Protein AF-A0AAV4WUY3-F1 (afdb_monomer_lite)

Secondary structure (DSSP, 8-state):
----S------HHHHHHHHHHHHHHHHS-GGG-----TTT-HHHHHHTT--HHHHHHHTGGG--GGGGS-GGGS--------GGGGS--

Foldseek 3Di:
DDPDDPDPCPPPVVVVVVVVVVVCVVVDDPVVDADDDLVQQLVVCVVVPHDPVCVVVVCSVVHDPQVPDDPVSGDHDPDPDDPVNVDDD

Sequence (89 aa):
MLRLMGIPAVPFYDVKMKERVNEIRELTKVEDWRFVPGDVNPADLTSRSCNLCELLRSKWWEGPKWFYKSPEFWPYTEITLPEEAMQER

pLDDT: mean 76.48, std 14.82, range [40.09, 96.25]

Radius of gyration: 18.93 Å; chains: 1; bounding box: 40×31×48 Å

Organism: NCBI:txid1538125

Structure (mmCIF, N/CA/C/O backbone):
data_AF-A0AAV4WUY3-F1
#
_entry.id   AF-A0AAV4WUY3-F1
#
loop_
_atom_site.group_PDB
_atom_site.id
_atom_site.type_symbol
_atom_site.label_atom_id
_atom_site.label_alt_id
_atom_site.label_comp_id
_atom_site.label_asym_id
_atom_site.label_entity_id
_atom_site.label_seq_id
_atom_site.pdbx_PDB_ins_code
_atom_site.Cartn_x
_atom_site.Cartn_y
_atom_site.Cartn_z
_atom_site.occupancy
_atom_site.B_iso_or_equiv
_atom_site.auth_seq_id
_atom_site.auth_comp_id
_atom_site.auth_asym_id
_atom_site.auth_atom_id
_atom_site.pdbx_PDB_model_num
ATOM 1 N N . MET A 1 1 ? 21.667 -23.320 27.016 1.00 43.59 1 MET A N 1
ATOM 2 C CA . MET A 1 1 ? 22.165 -22.294 27.961 1.00 43.59 1 MET A CA 1
ATOM 3 C C . MET A 1 1 ? 22.004 -20.956 27.254 1.00 43.59 1 MET A C 1
ATOM 5 O O . MET A 1 1 ? 22.705 -20.747 26.287 1.00 43.59 1 MET A O 1
ATOM 9 N N . LEU A 1 2 ? 21.038 -20.084 27.524 1.00 40.09 2 LEU A N 1
ATOM 10 C CA . LEU A 1 2 ? 20.258 -19.838 28.730 1.00 40.09 2 LEU A CA 1
ATOM 11 C C . LEU A 1 2 ? 18.770 -19.722 28.369 1.00 40.09 2 LEU A C 1
ATOM 13 O O . LEU A 1 2 ? 18.344 -18.797 27.689 1.00 40.09 2 LEU A O 1
ATOM 17 N N . ARG A 1 3 ? 17.995 -20.686 28.865 1.00 44.19 3 ARG A N 1
ATOM 18 C CA . ARG A 1 3 ? 16.541 -20.633 29.006 1.00 44.19 3 ARG A CA 1
ATOM 19 C C . ARG A 1 3 ? 16.274 -20.619 30.508 1.00 44.19 3 ARG A C 1
ATOM 21 O O . ARG A 1 3 ? 15.925 -21.651 31.054 1.00 44.19 3 ARG A O 1
ATOM 28 N N . LEU A 1 4 ? 16.567 -19.513 31.189 1.00 48.91 4 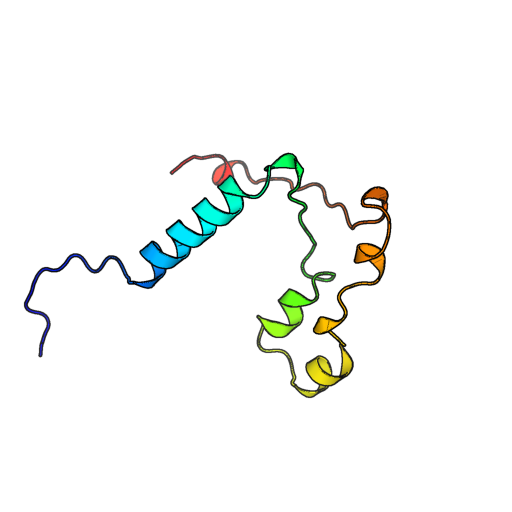LEU A N 1
ATO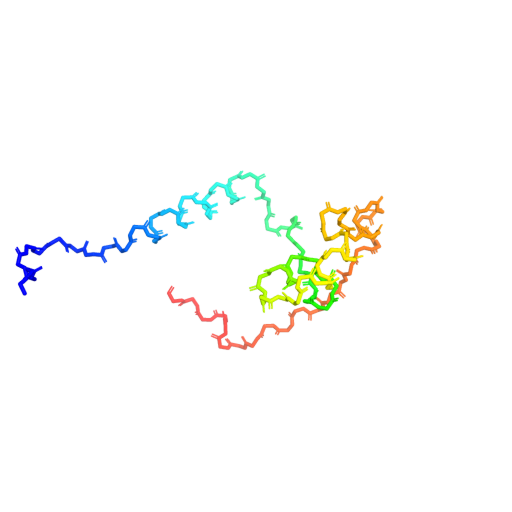M 29 C CA . LEU A 1 4 ? 16.282 -19.328 32.618 1.00 48.91 4 LEU A CA 1
ATOM 30 C C . LEU A 1 4 ? 16.154 -17.831 32.915 1.00 48.91 4 LEU A C 1
ATOM 32 O O . LEU A 1 4 ? 17.122 -17.199 33.311 1.00 48.91 4 LEU A O 1
ATOM 36 N N . MET A 1 5 ? 14.968 -17.282 32.658 1.00 41.97 5 MET A N 1
ATOM 37 C CA . MET A 1 5 ? 14.315 -16.190 33.394 1.00 41.97 5 MET A CA 1
ATOM 38 C C . MET A 1 5 ? 12.950 -16.004 32.724 1.00 41.97 5 MET A C 1
ATOM 40 O O . MET A 1 5 ? 12.884 -15.698 31.538 1.00 41.97 5 MET A O 1
ATOM 44 N N . GLY A 1 6 ? 11.872 -16.301 33.452 1.00 49.06 6 GLY A N 1
ATOM 45 C CA . GLY A 1 6 ? 10.487 -16.329 32.971 1.00 49.06 6 GLY A CA 1
ATOM 46 C C . GLY A 1 6 ? 9.917 -14.954 32.622 1.00 49.06 6 GLY A C 1
ATOM 47 O O . GLY A 1 6 ? 8.932 -14.527 33.211 1.00 49.06 6 GLY A O 1
ATOM 48 N N . ILE A 1 7 ? 10.521 -14.271 31.657 1.00 51.62 7 ILE A N 1
ATOM 49 C CA . ILE A 1 7 ? 9.897 -13.150 30.964 1.00 51.62 7 ILE A CA 1
ATOM 50 C C . ILE A 1 7 ? 8.904 -13.787 29.987 1.00 51.62 7 ILE A C 1
ATOM 52 O O . ILE A 1 7 ? 9.339 -14.621 29.183 1.00 51.62 7 ILE A O 1
ATOM 56 N N . PRO A 1 8 ? 7.594 -13.478 30.034 1.00 47.41 8 PRO A N 1
ATOM 57 C CA . PRO A 1 8 ? 6.719 -13.884 28.950 1.00 47.41 8 PRO A CA 1
ATOM 58 C C . PRO A 1 8 ? 7.318 -13.261 27.695 1.00 47.41 8 PRO A C 1
ATOM 60 O O . PRO A 1 8 ? 7.414 -12.040 27.584 1.00 47.41 8 PRO A O 1
ATOM 63 N N . ALA A 1 9 ? 7.808 -14.105 26.790 1.00 56.72 9 ALA A N 1
ATOM 64 C CA . ALA A 1 9 ? 8.199 -13.677 25.466 1.00 56.72 9 ALA A CA 1
ATOM 65 C C . ALA A 1 9 ? 6.908 -13.272 24.759 1.00 56.72 9 ALA A C 1
ATOM 67 O O . ALA A 1 9 ? 6.353 -14.044 23.991 1.00 56.72 9 ALA A O 1
ATOM 68 N N . VAL A 1 10 ? 6.396 -12.082 25.069 1.00 55.59 10 VAL A N 1
ATOM 69 C CA . VAL A 1 10 ? 5.624 -11.332 24.095 1.00 55.59 10 VAL A CA 1
ATOM 70 C C . VAL A 1 10 ? 6.674 -11.039 23.031 1.00 55.59 10 VAL A C 1
ATOM 72 O O . VAL A 1 10 ? 7.622 -10.297 23.324 1.00 55.59 10 VAL A O 1
ATOM 75 N N . PRO A 1 11 ? 6.664 -11.726 21.876 1.00 58.47 11 PRO A N 1
ATOM 76 C CA . PRO A 1 11 ? 7.678 -11.474 20.876 1.00 58.47 11 PRO A CA 1
ATOM 77 C C . PRO A 1 11 ? 7.585 -9.984 20.557 1.00 58.47 11 PRO A C 1
ATOM 79 O O . PRO A 1 11 ? 6.504 -9.451 20.340 1.00 58.47 11 PRO A O 1
ATOM 82 N N . PHE A 1 12 ? 8.719 -9.291 20.594 1.00 54.84 12 PHE A N 1
ATOM 83 C CA . PHE A 1 12 ? 8.816 -7.846 20.363 1.00 54.84 12 PHE A CA 1
ATOM 84 C C . PHE A 1 12 ? 8.036 -7.376 19.112 1.00 54.84 12 PHE A C 1
ATOM 86 O O . PHE A 1 12 ? 7.549 -6.249 19.045 1.00 54.84 12 PHE A O 1
ATOM 93 N N . TYR A 1 13 ? 7.870 -8.277 18.142 1.00 58.38 13 TYR A N 1
ATOM 94 C CA . TYR A 1 13 ? 7.062 -8.100 16.943 1.00 58.38 13 TYR A CA 1
ATOM 95 C C . TYR A 1 13 ? 5.559 -7.891 17.211 1.00 58.38 13 TYR A C 1
ATOM 97 O O . TYR A 1 13 ? 4.967 -7.042 16.549 1.00 58.38 13 TYR A O 1
ATOM 105 N N . ASP A 1 14 ? 4.958 -8.565 18.196 1.00 68.88 14 ASP A N 1
ATOM 106 C CA . ASP A 1 14 ? 3.521 -8.455 18.504 1.00 68.88 14 ASP A CA 1
ATOM 107 C C . ASP A 1 14 ? 3.164 -7.073 19.055 1.00 68.88 14 ASP A C 1
ATOM 109 O O . ASP A 1 14 ? 2.163 -6.474 18.659 1.00 68.88 14 ASP A O 1
ATOM 113 N N . VAL A 1 15 ? 4.010 -6.528 19.936 1.00 72.50 15 VAL A N 1
ATOM 114 C CA . VAL A 1 15 ? 3.800 -5.194 20.520 1.00 72.50 15 VAL A CA 1
ATOM 115 C C . VAL A 1 15 ? 3.878 -4.122 19.431 1.00 72.50 15 VAL A C 1
ATOM 117 O O . VAL A 1 15 ? 2.977 -3.293 19.314 1.00 72.50 15 VAL A O 1
ATOM 120 N N . LYS A 1 16 ? 4.893 -4.195 18.560 1.00 77.75 16 LYS A N 1
ATOM 121 C CA . LYS A 1 16 ? 5.078 -3.231 17.467 1.00 77.75 16 LYS A CA 1
ATOM 122 C C . LYS A 1 16 ? 3.983 -3.326 16.400 1.00 77.75 16 LYS A C 1
ATOM 124 O O . LYS A 1 16 ? 3.568 -2.303 15.863 1.00 77.75 16 LYS A O 1
ATOM 129 N N . MET A 1 17 ? 3.504 -4.529 16.077 1.00 82.62 17 MET A N 1
ATOM 130 C CA . MET A 1 17 ? 2.371 -4.696 15.160 1.00 82.62 17 MET A CA 1
ATOM 131 C C . MET A 1 17 ? 1.093 -4.099 15.745 1.00 82.62 17 MET A C 1
ATOM 133 O O . MET A 1 17 ? 0.385 -3.382 15.042 1.00 82.62 17 MET A O 1
ATOM 137 N N . LYS A 1 18 ? 0.821 -4.333 17.033 1.00 87.62 18 LYS A N 1
ATOM 138 C CA . LYS A 1 18 ? -0.365 -3.798 17.709 1.00 87.62 18 LYS A CA 1
ATOM 139 C C . LYS A 1 18 ? -0.395 -2.270 17.707 1.00 87.62 18 LYS A C 1
ATOM 141 O O . LYS A 1 18 ? -1.435 -1.689 17.412 1.00 87.62 18 LYS A O 1
ATOM 146 N N . GLU A 1 19 ? 0.740 -1.626 17.973 1.00 92.06 19 GLU A N 1
ATOM 1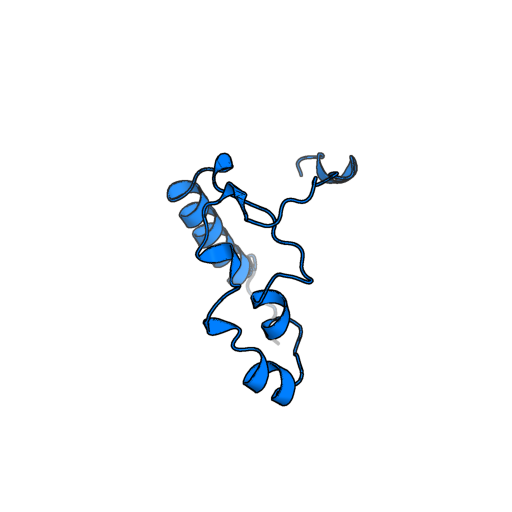47 C CA . GLU A 1 19 ? 0.863 -0.165 17.902 1.00 92.06 19 GLU A CA 1
ATOM 148 C C . GLU A 1 19 ? 0.544 0.366 16.497 1.00 92.06 19 GLU A C 1
ATOM 150 O O . GLU A 1 19 ? -0.217 1.321 16.366 1.00 92.06 19 GLU A O 1
ATOM 155 N N . ARG A 1 20 ? 1.033 -0.297 15.438 1.00 92.00 20 ARG A N 1
ATOM 156 C CA . ARG A 1 20 ? 0.735 0.087 14.046 1.00 92.00 20 ARG A CA 1
ATOM 157 C C . ARG A 1 20 ? -0.719 -0.136 13.656 1.00 92.00 20 ARG A C 1
ATOM 159 O O . ARG A 1 20 ? -1.296 0.697 12.968 1.00 92.00 20 ARG A O 1
ATOM 166 N N . VAL A 1 21 ? -1.323 -1.241 14.091 1.00 90.62 21 VAL A N 1
ATOM 167 C CA . VAL A 1 21 ? -2.748 -1.502 13.844 1.00 90.62 21 VAL A CA 1
ATOM 168 C C . VAL A 1 21 ? -3.611 -0.431 14.513 1.00 90.62 21 VAL A C 1
ATOM 170 O O . VAL A 1 21 ? -4.560 0.049 13.897 1.00 90.62 21 VAL A O 1
ATOM 173 N N . ASN A 1 22 ? -3.271 -0.029 15.740 1.00 91.88 22 ASN A N 1
ATOM 174 C CA . ASN A 1 22 ? -3.974 1.044 16.439 1.00 91.88 22 ASN A CA 1
ATOM 175 C C . ASN A 1 22 ? -3.808 2.389 15.725 1.00 91.88 22 ASN A C 1
ATOM 177 O O . ASN A 1 22 ? -4.808 3.040 15.454 1.00 91.88 22 ASN A O 1
ATOM 181 N N . GLU A 1 23 ? -2.582 2.753 15.339 1.00 95.00 23 GLU A N 1
ATOM 182 C CA . GLU A 1 23 ? -2.300 3.976 14.574 1.00 95.00 23 GLU A CA 1
ATOM 183 C C . GLU A 1 23 ? -3.146 4.044 13.288 1.00 95.00 23 GLU A C 1
ATOM 185 O O . GLU A 1 23 ? -3.798 5.049 13.021 1.00 95.00 23 GLU A O 1
ATOM 190 N N . ILE A 1 24 ? -3.216 2.955 12.515 1.00 92.88 24 ILE A N 1
ATOM 191 C CA . ILE A 1 24 ? -4.031 2.908 11.289 1.00 92.88 24 ILE A CA 1
ATOM 192 C C . ILE A 1 24 ? -5.525 3.074 11.610 1.00 92.88 24 ILE A C 1
ATOM 194 O O . ILE A 1 24 ? -6.217 3.815 10.911 1.00 92.88 24 ILE A O 1
ATOM 198 N N . ARG A 1 25 ? -6.027 2.416 12.664 1.00 91.94 25 ARG A N 1
ATOM 199 C CA . ARG A 1 25 ? -7.431 2.526 13.104 1.00 91.94 25 ARG A CA 1
ATOM 200 C C . ARG A 1 25 ? -7.792 3.916 13.630 1.00 91.94 25 ARG A C 1
ATOM 202 O O . ARG A 1 25 ? -8.947 4.309 13.528 1.00 91.94 25 ARG A O 1
ATOM 209 N N . GLU A 1 26 ? -6.835 4.644 14.196 1.00 95.31 26 GLU A N 1
ATOM 210 C CA . GLU A 1 26 ? -7.027 6.026 14.650 1.00 95.31 26 GLU A CA 1
ATOM 211 C C . GLU A 1 26 ? -7.015 7.019 13.479 1.00 95.31 26 GLU A C 1
ATOM 213 O O . GLU A 1 26 ? -7.753 8.004 13.497 1.00 95.31 26 GLU A O 1
ATOM 218 N N . LEU A 1 27 ? -6.198 6.762 12.452 1.00 96.25 27 LEU A N 1
ATOM 219 C CA . LEU A 1 27 ? -6.008 7.669 11.315 1.00 96.25 27 LEU A CA 1
ATOM 220 C C . LEU A 1 27 ? -7.000 7.461 10.162 1.00 96.25 27 LEU A C 1
ATOM 222 O O . LEU A 1 27 ? -7.142 8.351 9.324 1.00 96.25 27 LEU A O 1
ATOM 226 N N . THR A 1 28 ? -7.652 6.301 10.074 1.00 94.00 28 THR A N 1
ATOM 227 C CA . THR A 1 28 ? -8.491 5.924 8.923 1.00 94.00 28 THR A CA 1
ATOM 228 C C . THR A 1 28 ? -9.786 5.258 9.363 1.00 94.00 28 THR A C 1
ATOM 230 O O . THR A 1 28 ? -9.840 4.633 10.422 1.00 94.00 28 THR A O 1
ATOM 233 N N . LYS A 1 29 ? -10.837 5.356 8.544 1.00 91.81 29 LYS A N 1
ATOM 234 C CA . LYS A 1 29 ? -12.079 4.615 8.776 1.00 91.81 29 LYS A CA 1
ATOM 235 C C . LYS A 1 29 ? -12.064 3.302 8.012 1.00 91.81 29 LYS A C 1
ATOM 237 O O . LYS A 1 29 ? -11.444 3.194 6.957 1.00 91.81 29 LYS A O 1
ATOM 242 N N . VAL A 1 30 ? -12.807 2.315 8.507 1.00 87.00 30 VAL A N 1
ATOM 243 C CA . VAL A 1 30 ? -12.937 1.011 7.835 1.00 87.00 30 VAL A CA 1
ATOM 244 C C . VAL A 1 30 ? -13.527 1.180 6.432 1.00 87.00 30 VAL A C 1
ATOM 246 O O . VAL A 1 30 ? -13.111 0.499 5.499 1.00 87.00 30 VAL A O 1
ATOM 249 N N . GLU A 1 31 ? -14.433 2.141 6.249 1.00 85.88 31 GLU A N 1
ATOM 250 C CA . GLU A 1 31 ? -15.042 2.455 4.950 1.00 85.88 31 GLU A CA 1
ATOM 251 C C . GLU A 1 31 ? -14.044 3.003 3.917 1.00 85.88 31 GLU A C 1
ATOM 253 O O . GLU A 1 31 ? -14.314 2.929 2.713 1.00 85.88 31 GLU A O 1
ATOM 258 N N . ASP A 1 32 ? -12.899 3.526 4.364 1.00 85.50 32 ASP A N 1
ATOM 259 C CA . ASP A 1 32 ? -11.820 4.001 3.494 1.00 85.50 32 ASP A CA 1
ATOM 260 C C . ASP A 1 32 ? -10.968 2.834 2.967 1.00 85.50 32 ASP A C 1
ATOM 262 O O . ASP A 1 32 ? -10.229 2.982 1.991 1.00 85.50 32 ASP A O 1
ATOM 266 N N . TRP A 1 33 ? -11.058 1.656 3.593 1.00 86.56 33 TRP A N 1
ATOM 267 C CA . TRP A 1 33 ? -10.237 0.506 3.237 1.00 86.56 33 TRP A CA 1
ATOM 268 C C . TRP A 1 33 ? -10.801 -0.171 1.984 1.00 86.56 33 TRP A C 1
ATOM 270 O O . TRP A 1 33 ? -12.012 -0.339 1.798 1.00 86.56 33 TRP A O 1
ATOM 280 N N . ARG A 1 34 ? -9.903 -0.552 1.075 1.00 84.25 34 ARG A N 1
ATOM 281 C CA . ARG A 1 34 ? -10.232 -1.228 -0.183 1.00 84.25 34 ARG A CA 1
ATOM 282 C C . ARG A 1 34 ? -9.283 -2.400 -0.367 1.00 84.25 34 ARG A C 1
ATOM 284 O O . ARG A 1 34 ? -8.070 -2.244 -0.242 1.00 84.25 34 ARG A O 1
ATOM 291 N N . PHE A 1 35 ? -9.841 -3.567 -0.668 1.00 84.94 35 PHE A N 1
ATOM 292 C CA . PHE A 1 35 ? -9.041 -4.718 -1.056 1.00 84.94 35 PHE A CA 1
ATOM 293 C C . PHE A 1 35 ? -8.524 -4.532 -2.480 1.00 84.94 35 PHE A C 1
ATOM 295 O O . PHE A 1 35 ? -9.288 -4.210 -3.388 1.00 84.94 35 PHE A O 1
ATOM 302 N N . VAL A 1 36 ? -7.224 -4.753 -2.660 1.00 84.56 36 VAL A N 1
ATOM 303 C CA . VAL A 1 36 ? -6.566 -4.750 -3.964 1.00 84.56 36 VAL A CA 1
ATOM 304 C C . VAL A 1 36 ? -6.137 -6.187 -4.255 1.00 84.56 36 VAL A C 1
ATOM 306 O O . VAL A 1 36 ? -5.337 -6.732 -3.489 1.00 84.56 36 VAL A O 1
ATOM 309 N N . PRO A 1 37 ? -6.645 -6.814 -5.329 1.00 84.50 37 PRO A N 1
ATOM 310 C CA . PRO A 1 37 ? -6.225 -8.154 -5.720 1.00 84.50 37 PRO A CA 1
ATOM 311 C C . PRO A 1 37 ? -4.706 -8.246 -5.925 1.00 84.50 37 PRO A C 1
ATOM 313 O O . PRO A 1 37 ? -4.074 -7.310 -6.421 1.00 84.50 37 PRO A O 1
ATOM 316 N N . GLY A 1 38 ? -4.104 -9.368 -5.519 1.00 82.69 38 GLY A N 1
ATOM 317 C CA . GLY A 1 38 ? -2.642 -9.527 -5.489 1.00 82.69 38 GLY A CA 1
ATOM 318 C C . GLY A 1 38 ? -1.969 -9.436 -6.864 1.00 82.69 38 GLY A C 1
ATOM 319 O O . GLY A 1 38 ? -0.826 -9.003 -6.964 1.00 82.69 38 GLY A O 1
ATOM 320 N N . ASP A 1 39 ? -2.687 -9.775 -7.933 1.00 81.00 39 ASP A N 1
ATOM 321 C CA . ASP A 1 39 ? -2.251 -9.649 -9.328 1.00 81.00 39 ASP A CA 1
ATOM 322 C C . ASP A 1 39 ? -2.133 -8.191 -9.801 1.00 81.00 39 ASP A C 1
ATOM 324 O O . ASP A 1 39 ? -1.352 -7.898 -10.708 1.00 81.00 39 ASP A O 1
ATOM 328 N N . VAL A 1 40 ? -2.855 -7.266 -9.162 1.00 81.81 40 VAL A N 1
ATOM 329 C CA . VAL A 1 40 ? -2.792 -5.823 -9.450 1.00 81.81 40 VAL A CA 1
ATOM 330 C C . VAL A 1 40 ? -2.164 -5.007 -8.315 1.00 81.81 40 VAL A C 1
ATOM 332 O O . VAL A 1 40 ? -2.076 -3.781 -8.427 1.00 81.81 40 VAL A O 1
ATOM 335 N N . ASN A 1 41 ? -1.697 -5.662 -7.246 1.00 84.75 41 ASN A N 1
ATOM 336 C CA . ASN A 1 41 ? -1.002 -5.033 -6.127 1.00 84.75 41 ASN A CA 1
ATO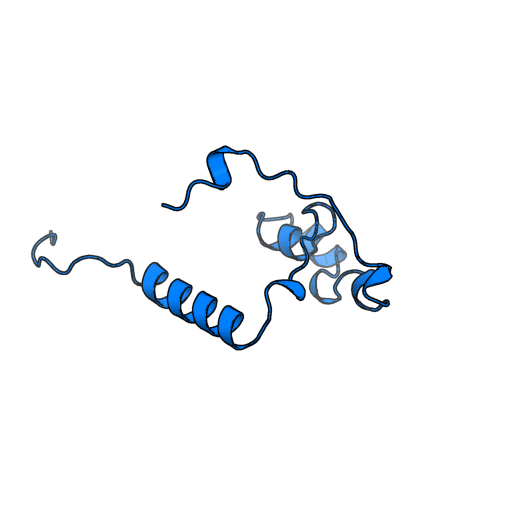M 337 C C . ASN A 1 41 ? 0.517 -4.963 -6.387 1.00 84.75 41 ASN A C 1
ATOM 339 O O . ASN A 1 41 ? 1.210 -5.975 -6.276 1.00 84.75 41 ASN A O 1
ATOM 343 N N . PRO A 1 42 ? 1.104 -3.784 -6.656 1.00 79.94 42 PRO A N 1
ATOM 344 C CA . PRO A 1 42 ? 2.548 -3.685 -6.871 1.00 79.94 42 PRO A CA 1
ATOM 345 C C . PRO A 1 42 ? 3.386 -4.049 -5.631 1.00 79.94 42 PRO A C 1
ATOM 347 O O . PRO A 1 42 ? 4.552 -4.414 -5.782 1.00 79.94 42 PRO A O 1
ATOM 350 N N . ALA A 1 43 ? 2.818 -3.999 -4.418 1.00 81.19 43 ALA A N 1
ATOM 351 C CA . ALA A 1 43 ? 3.510 -4.413 -3.193 1.00 81.19 43 ALA A CA 1
ATOM 352 C C . ALA A 1 43 ? 3.656 -5.946 -3.065 1.00 81.19 43 ALA A C 1
ATOM 354 O O . ALA A 1 43 ? 4.561 -6.429 -2.379 1.00 81.19 43 ALA A O 1
ATOM 355 N N . ASP A 1 44 ? 2.822 -6.731 -3.758 1.00 83.06 44 ASP A N 1
ATOM 356 C CA . ASP A 1 44 ? 2.973 -8.193 -3.813 1.00 83.06 44 ASP A CA 1
ATOM 357 C C . ASP A 1 44 ? 4.262 -8.588 -4.543 1.00 83.06 44 ASP A C 1
ATOM 359 O O . ASP A 1 44 ? 4.930 -9.554 -4.170 1.00 83.06 44 ASP A O 1
ATOM 363 N N . LEU A 1 45 ? 4.657 -7.805 -5.552 1.00 77.75 45 LEU A N 1
ATOM 364 C CA . LEU A 1 45 ? 5.870 -8.057 -6.322 1.00 77.75 45 LEU A CA 1
ATOM 365 C C . LEU A 1 45 ? 7.112 -8.034 -5.414 1.00 77.75 45 LEU A C 1
ATOM 367 O O . LEU A 1 45 ? 7.970 -8.906 -5.506 1.00 77.75 45 LEU A O 1
ATOM 371 N N . THR A 1 46 ? 7.209 -7.074 -4.495 1.00 75.25 46 THR A N 1
ATOM 372 C CA . THR A 1 46 ? 8.392 -6.921 -3.631 1.00 75.25 46 THR A CA 1
ATOM 373 C C . THR A 1 46 ? 8.407 -7.893 -2.453 1.00 75.25 46 THR A C 1
ATOM 375 O O . THR A 1 46 ? 9.479 -8.323 -2.030 1.00 75.25 46 THR A O 1
ATOM 378 N N . SER A 1 47 ? 7.236 -8.287 -1.947 1.00 79.12 47 SER A N 1
ATOM 379 C CA . SER A 1 47 ? 7.111 -9.167 -0.778 1.00 79.12 47 SER A CA 1
ATOM 380 C C . SER A 1 47 ? 7.335 -10.652 -1.089 1.00 79.12 47 SER A C 1
ATOM 382 O O . SER A 1 47 ? 7.780 -11.397 -0.216 1.00 79.12 47 SER A O 1
ATOM 384 N N . ARG A 1 48 ? 7.109 -11.097 -2.334 1.00 73.06 48 ARG A N 1
ATOM 385 C CA . ARG A 1 48 ? 7.242 -12.512 -2.741 1.00 73.06 48 ARG A CA 1
ATOM 386 C C . ARG A 1 48 ? 8.649 -12.940 -3.165 1.00 73.06 48 ARG A C 1
ATOM 388 O O . ARG A 1 48 ? 8.798 -14.015 -3.735 1.00 73.06 48 ARG A O 1
ATOM 395 N N . SER A 1 49 ? 9.682 -12.139 -2.887 1.00 69.31 49 SER A N 1
ATOM 396 C CA . SER A 1 49 ? 11.047 -12.391 -3.387 1.00 69.31 49 SER A CA 1
ATOM 397 C C . SER A 1 49 ? 11.076 -12.509 -4.917 1.00 69.31 49 SER A C 1
ATOM 399 O O . SER A 1 49 ? 11.540 -13.505 -5.472 1.00 69.31 49 SER A O 1
ATOM 401 N N . CYS A 1 50 ? 10.527 -11.505 -5.609 1.00 71.44 50 CYS A N 1
ATOM 402 C CA . CYS A 1 50 ? 10.556 -11.480 -7.068 1.00 71.44 50 CYS A CA 1
ATOM 403 C C . CYS A 1 50 ? 11.987 -11.428 -7.616 1.00 71.44 50 CYS A C 1
ATOM 405 O O . CYS A 1 50 ? 12.941 -11.007 -6.953 1.00 71.44 50 CYS A O 1
ATOM 407 N N . ASN A 1 51 ? 12.123 -11.838 -8.874 1.00 81.50 51 ASN A N 1
ATOM 408 C CA . ASN A 1 51 ? 13.364 -11.691 -9.609 1.00 81.50 51 ASN A CA 1
ATOM 409 C C . ASN A 1 51 ? 13.761 -10.203 -9.669 1.00 81.50 51 ASN A C 1
ATOM 411 O O . ASN A 1 51 ? 12.972 -9.353 -10.084 1.00 81.50 51 ASN A O 1
ATOM 415 N N . LEU A 1 52 ? 15.009 -9.884 -9.313 1.00 81.56 52 LEU A N 1
ATOM 416 C CA . LEU A 1 52 ? 15.542 -8.517 -9.351 1.00 81.56 52 LEU A CA 1
ATOM 417 C C . LEU A 1 52 ? 15.378 -7.849 -10.726 1.00 81.56 52 LEU A C 1
ATOM 419 O O . LEU A 1 52 ? 15.117 -6.652 -10.803 1.00 81.56 52 LEU A O 1
ATOM 423 N N . CYS A 1 53 ?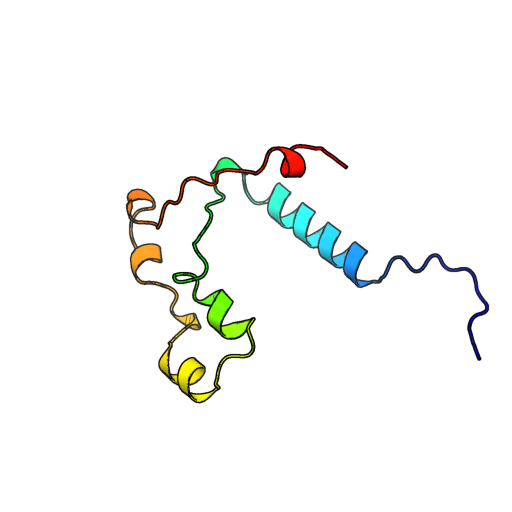 15.491 -8.602 -11.822 1.00 82.94 53 CYS A N 1
ATOM 424 C CA . CYS A 1 53 ? 15.281 -8.070 -13.168 1.00 82.94 53 CYS A CA 1
ATOM 425 C C . CYS A 1 53 ? 13.824 -7.666 -13.422 1.00 82.94 53 CYS A C 1
ATOM 427 O O . CYS A 1 53 ? 13.580 -6.702 -14.145 1.00 82.94 53 CYS A O 1
ATOM 429 N N . GLU A 1 54 ? 12.860 -8.385 -12.850 1.00 80.44 54 GLU A N 1
ATOM 430 C CA . GLU A 1 54 ? 11.443 -8.020 -12.926 1.00 80.44 54 GLU A CA 1
ATOM 431 C C . GLU A 1 54 ? 11.158 -6.808 -12.039 1.00 80.44 54 GLU A C 1
ATOM 433 O O . GLU A 1 54 ? 10.505 -5.867 -12.486 1.00 80.44 54 GLU A O 1
ATOM 438 N N . LEU A 1 55 ? 11.744 -6.767 -10.839 1.00 82.81 55 LEU A N 1
ATOM 439 C CA . LEU A 1 55 ? 11.644 -5.639 -9.913 1.00 82.81 55 LEU A CA 1
ATOM 440 C C . LEU A 1 55 ? 12.157 -4.326 -10.520 1.00 82.81 55 LEU A C 1
ATOM 442 O O . LEU A 1 55 ? 11.521 -3.283 -10.384 1.00 82.81 55 LEU A O 1
ATOM 446 N N . LEU A 1 56 ? 13.300 -4.372 -11.209 1.00 83.94 56 LEU A N 1
ATOM 447 C CA . LEU A 1 56 ? 13.885 -3.198 -11.861 1.00 83.94 56 LEU A CA 1
ATOM 448 C C . LEU A 1 56 ? 13.035 -2.697 -13.038 1.00 83.94 56 LEU A C 1
ATOM 450 O O . LEU A 1 56 ? 13.062 -1.508 -13.349 1.00 83.94 56 LEU A O 1
ATOM 454 N N . ARG A 1 57 ? 12.270 -3.581 -13.691 1.00 84.00 57 ARG A N 1
ATOM 455 C CA . ARG A 1 57 ? 11.386 -3.226 -14.814 1.00 84.00 57 ARG A CA 1
ATOM 456 C C . ARG A 1 57 ? 9.989 -2.794 -14.371 1.00 84.00 57 ARG A C 1
ATOM 458 O O . ARG A 1 57 ? 9.332 -2.071 -15.112 1.00 84.00 57 ARG A O 1
ATOM 465 N N . SER A 1 58 ? 9.529 -3.233 -13.201 1.00 80.94 58 SER A N 1
ATOM 466 C CA . SER A 1 58 ? 8.129 -3.106 -12.779 1.00 80.94 58 SER A CA 1
ATOM 467 C C . SER A 1 58 ? 7.720 -1.708 -12.326 1.00 80.94 58 SER A C 1
ATOM 469 O O . SER A 1 58 ? 6.522 -1.458 -12.223 1.00 80.94 58 SER A O 1
ATOM 471 N N . LYS A 1 59 ? 8.678 -0.804 -12.047 1.00 82.94 59 LYS A N 1
ATOM 472 C CA . LYS A 1 59 ? 8.402 0.537 -11.491 1.00 82.94 59 LYS A CA 1
ATOM 473 C C . LYS A 1 59 ? 7.432 0.466 -10.303 1.00 82.94 59 LYS A C 1
ATOM 475 O O . LYS A 1 59 ? 6.562 1.314 -10.149 1.00 82.94 59 LYS A O 1
ATOM 480 N N . TRP A 1 60 ? 7.567 -0.557 -9.458 1.00 82.69 60 TRP A N 1
ATOM 481 C CA . TRP A 1 60 ? 6.638 -0.838 -8.355 1.00 82.69 60 TRP A CA 1
ATOM 482 C C . TRP A 1 60 ? 6.435 0.352 -7.395 1.00 82.69 60 TRP A C 1
ATOM 484 O O . TRP A 1 60 ? 5.391 0.451 -6.756 1.00 82.69 60 TRP A O 1
ATOM 494 N N . TRP A 1 61 ? 7.402 1.274 -7.331 1.00 83.44 61 TRP A N 1
ATOM 495 C CA . TRP A 1 61 ? 7.343 2.517 -6.554 1.00 83.44 61 TRP A CA 1
ATOM 496 C C . TRP A 1 61 ? 6.488 3.629 -7.186 1.00 83.44 61 TRP A C 1
ATOM 498 O O . TRP A 1 61 ? 6.112 4.561 -6.484 1.00 83.44 61 TRP A O 1
ATOM 508 N N . GLU A 1 62 ? 6.189 3.573 -8.490 1.00 86.06 62 GLU A N 1
ATOM 509 C CA . GLU A 1 62 ? 5.294 4.534 -9.161 1.00 86.06 62 GLU A CA 1
ATOM 510 C C . GLU A 1 62 ? 3.823 4.247 -8.838 1.00 86.06 62 GLU A C 1
ATOM 512 O O . GLU A 1 62 ? 2.967 5.095 -9.039 1.00 86.06 62 GLU A O 1
ATOM 517 N N . GLY A 1 63 ? 3.510 3.060 -8.318 1.00 82.88 63 GLY A N 1
ATOM 518 C CA . GLY A 1 63 ? 2.132 2.651 -8.094 1.00 82.88 63 GLY A CA 1
ATOM 519 C C . GLY A 1 63 ? 1.358 2.411 -9.401 1.00 82.88 63 GLY A C 1
ATOM 520 O O . GLY A 1 63 ? 1.839 2.648 -10.514 1.00 82.88 63 GLY A O 1
ATOM 521 N N . PRO A 1 64 ? 0.140 1.868 -9.301 1.00 86.19 64 PRO A N 1
ATOM 522 C CA . PRO A 1 64 ? -0.634 1.485 -10.467 1.00 86.19 64 PRO A CA 1
ATOM 523 C C . PRO A 1 64 ? -1.399 2.681 -11.047 1.00 86.19 64 PRO A C 1
ATOM 525 O O . PRO A 1 64 ? -1.872 3.557 -10.329 1.00 86.19 64 PRO A O 1
ATOM 528 N N . LYS A 1 65 ? -1.608 2.694 -12.370 1.00 87.75 65 LYS A N 1
ATOM 529 C CA . LYS A 1 65 ? -2.253 3.821 -13.080 1.00 87.75 65 LYS A CA 1
ATOM 530 C C . LYS A 1 65 ? -3.633 4.203 -12.534 1.00 87.75 65 LYS A C 1
ATOM 532 O O . LYS A 1 65 ? -4.019 5.363 -12.626 1.00 87.75 65 LYS A O 1
ATOM 537 N N . TRP A 1 66 ? -4.393 3.235 -12.024 1.00 87.06 66 TRP A N 1
ATOM 538 C CA . TRP A 1 66 ? -5.727 3.472 -11.468 1.00 87.06 66 TRP A CA 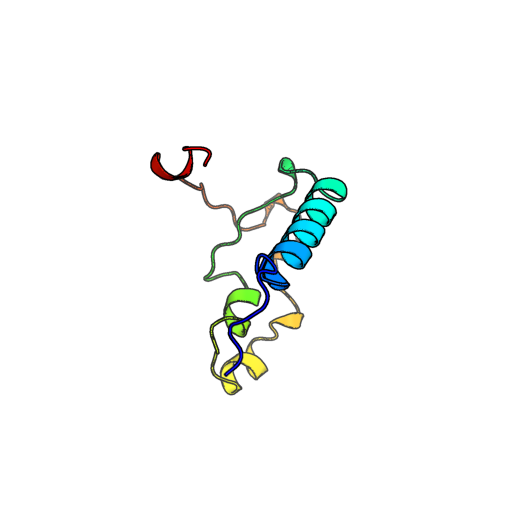1
ATOM 539 C C . TRP A 1 66 ? -5.690 4.244 -10.145 1.00 87.06 66 TRP A C 1
ATOM 541 O O . TRP A 1 66 ? -6.653 4.938 -9.847 1.00 87.06 66 TRP A O 1
ATOM 551 N N . PHE A 1 67 ? -4.576 4.211 -9.407 1.00 86.81 67 PHE A N 1
ATOM 552 C CA . PHE A 1 67 ? -4.423 4.935 -8.141 1.00 86.81 67 PHE A CA 1
ATOM 553 C C . PHE A 1 67 ? -4.501 6.456 -8.327 1.00 86.81 67 PHE A C 1
ATOM 555 O O . PHE A 1 67 ? -4.961 7.180 -7.453 1.00 86.81 67 PHE A O 1
ATOM 562 N N . TYR A 1 68 ? -4.111 6.936 -9.508 1.00 89.94 68 TYR A N 1
ATOM 563 C CA . TYR A 1 68 ? -4.188 8.346 -9.891 1.00 89.94 68 TYR A CA 1
ATOM 564 C C . TYR A 1 68 ? -5.565 8.773 -10.421 1.00 89.94 68 TYR A C 1
ATOM 566 O O . TYR A 1 68 ? -5.755 9.936 -10.775 1.00 89.94 68 TYR A O 1
ATOM 574 N N . LYS A 1 69 ? -6.516 7.841 -10.537 1.00 91.19 69 LYS A N 1
ATOM 575 C CA . LYS A 1 69 ? -7.887 8.113 -10.985 1.00 91.19 69 LYS A CA 1
ATOM 576 C C . LYS A 1 69 ? -8.828 8.242 -9.787 1.00 91.19 69 LYS A C 1
ATOM 578 O O . LYS A 1 69 ? -8.468 7.891 -8.666 1.00 91.19 69 LYS A O 1
ATOM 583 N N . SER A 1 70 ? -10.054 8.706 -10.050 1.00 90.75 70 SER A N 1
ATOM 584 C CA . SER A 1 70 ? -11.137 8.680 -9.056 1.00 90.75 70 SER A CA 1
ATOM 585 C C . SER A 1 70 ? -11.285 7.269 -8.453 1.00 90.75 70 SER A C 1
ATOM 587 O O . SER A 1 70 ? -11.128 6.297 -9.204 1.00 90.75 70 SER A O 1
ATOM 589 N N . PRO A 1 71 ? -11.613 7.135 -7.151 1.00 87.69 71 PRO A N 1
ATOM 590 C CA . PRO A 1 71 ? -11.858 5.850 -6.488 1.00 87.69 71 PRO A CA 1
ATOM 591 C C . PRO A 1 71 ? -12.838 4.919 -7.215 1.00 87.69 71 PRO A C 1
ATOM 593 O O . PRO A 1 71 ? -12.757 3.706 -7.070 1.00 87.69 71 PRO A O 1
ATOM 596 N N . GLU A 1 72 ? -13.729 5.467 -8.042 1.00 88.81 72 GLU A N 1
ATOM 597 C CA . GLU A 1 72 ? -14.647 4.710 -8.906 1.00 88.81 72 GLU A CA 1
ATOM 598 C C . GLU A 1 72 ? -13.937 3.815 -9.937 1.00 88.81 72 GLU A C 1
ATOM 600 O O . GLU A 1 72 ? -14.508 2.840 -10.414 1.00 88.81 72 GLU A O 1
ATOM 605 N N . PHE A 1 73 ? -12.690 4.137 -10.294 1.00 88.69 73 PHE A N 1
ATOM 606 C CA . PHE A 1 73 ? -11.879 3.369 -11.245 1.00 88.69 73 PHE A CA 1
ATOM 607 C C . PHE A 1 73 ? -10.921 2.390 -10.566 1.00 88.69 73 PHE A C 1
ATOM 609 O O . PHE A 1 73 ? -10.105 1.762 -11.248 1.00 88.69 73 PHE A O 1
ATOM 616 N N . TRP A 1 74 ? -10.942 2.315 -9.237 1.00 88.81 74 TRP A N 1
ATOM 617 C CA . TRP A 1 74 ? -10.073 1.411 -8.500 1.00 88.81 74 TRP A CA 1
ATOM 618 C C . TRP A 1 74 ? -10.601 -0.022 -8.631 1.00 88.81 74 TRP A C 1
ATOM 620 O O . TRP A 1 74 ? -11.807 -0.219 -8.798 1.00 88.81 74 TRP A O 1
ATOM 630 N N . PRO A 1 75 ? -9.721 -1.037 -8.592 1.00 86.88 75 PRO A N 1
ATOM 631 C CA . PRO A 1 75 ? -10.158 -2.421 -8.664 1.00 86.88 75 PRO A CA 1
ATOM 632 C C . PRO A 1 75 ? -11.098 -2.726 -7.495 1.00 86.88 75 PRO A C 1
ATOM 634 O O . PRO A 1 75 ? -10.780 -2.456 -6.338 1.00 86.88 75 PRO A O 1
ATOM 637 N N . TYR A 1 76 ? -12.257 -3.291 -7.818 1.00 81.38 76 TYR A N 1
ATOM 638 C CA . TYR A 1 76 ? -13.209 -3.807 -6.847 1.00 81.38 76 TYR A CA 1
ATOM 639 C C . TYR A 1 76 ? -13.303 -5.317 -7.016 1.00 81.38 76 TYR A C 1
ATOM 641 O O . TYR A 1 76 ? -13.385 -5.838 -8.129 1.00 81.38 76 TYR A O 1
ATOM 649 N N . THR A 1 77 ? -13.281 -6.030 -5.903 1.00 76.44 77 THR A N 1
ATOM 650 C CA . THR A 1 77 ? -13.550 -7.462 -5.864 1.00 76.44 77 THR A CA 1
ATOM 651 C C . THR A 1 77 ? -14.467 -7.695 -4.685 1.00 76.44 77 THR A C 1
ATOM 653 O O . THR A 1 77 ? -14.164 -7.250 -3.577 1.00 76.44 77 THR A O 1
ATOM 656 N N . GLU A 1 78 ? -15.598 -8.356 -4.925 1.00 72.06 78 GLU A N 1
ATOM 657 C CA . GLU A 1 78 ? -16.452 -8.813 -3.835 1.00 72.06 78 GLU A CA 1
ATOM 658 C C . GLU A 1 78 ? -15.649 -9.793 -2.981 1.00 72.06 78 GLU A C 1
ATOM 660 O O . GLU A 1 78 ? -15.221 -10.851 -3.443 1.00 72.06 78 GLU A O 1
ATOM 665 N N . ILE A 1 79 ? -15.397 -9.412 -1.732 1.00 68.38 79 ILE A N 1
ATOM 666 C CA . ILE A 1 79 ? -14.741 -10.288 -0.770 1.00 68.38 79 ILE A CA 1
ATOM 667 C C . ILE A 1 79 ? -15.827 -11.194 -0.204 1.00 68.38 79 ILE A C 1
ATOM 669 O O . ILE A 1 79 ? -16.585 -10.793 0.679 1.00 68.38 79 ILE A O 1
ATOM 673 N N . THR A 1 80 ? -15.914 -12.423 -0.703 1.00 73.00 80 THR A N 1
ATOM 674 C CA . THR A 1 80 ? -16.699 -13.463 -0.036 1.00 73.00 80 THR A CA 1
ATOM 675 C C . THR A 1 80 ? -15.873 -13.977 1.138 1.00 73.00 80 THR A C 1
ATOM 677 O O . THR A 1 80 ? -14.930 -14.745 0.953 1.00 73.00 80 THR A O 1
ATOM 680 N N . LEU A 1 81 ? -16.166 -13.501 2.349 1.00 67.75 81 LEU A N 1
ATOM 681 C CA . LEU A 1 81 ? -15.528 -14.038 3.549 1.00 67.75 81 LEU A CA 1
ATOM 682 C C . LEU A 1 81 ? -16.061 -15.460 3.792 1.00 67.75 81 LEU A C 1
ATOM 684 O O . LEU A 1 81 ? -17.279 -15.631 3.855 1.00 67.75 81 LEU A O 1
ATOM 688 N N . PRO A 1 82 ? -15.190 -16.477 3.932 1.00 68.06 82 PRO A N 1
ATOM 689 C CA . PRO A 1 82 ? -15.609 -17.787 4.415 1.00 68.06 82 PRO A CA 1
ATOM 690 C C . PRO A 1 82 ? -16.247 -17.635 5.800 1.00 68.06 82 PRO A C 1
ATOM 692 O O . PRO A 1 82 ? -15.731 -16.873 6.621 1.00 68.06 82 PRO A O 1
ATOM 695 N N . GLU A 1 83 ? -17.331 -18.362 6.085 1.00 66.50 83 GLU A N 1
ATOM 696 C CA . GLU A 1 83 ? -18.030 -18.299 7.385 1.00 66.50 83 GLU A CA 1
ATOM 697 C C . GLU A 1 83 ? -17.080 -18.541 8.572 1.00 66.50 83 GLU A C 1
ATOM 699 O O . GLU A 1 83 ? -17.248 -17.946 9.635 1.00 66.50 83 GLU A O 1
ATOM 704 N N . GLU A 1 84 ? -16.014 -19.325 8.379 1.00 65.69 84 GLU A N 1
ATOM 705 C CA . GLU A 1 84 ? -15.003 -19.599 9.407 1.00 65.69 84 GLU A CA 1
ATOM 706 C C . GLU A 1 84 ? -14.183 -18.360 9.815 1.00 65.69 84 GLU A C 1
ATOM 708 O O . GLU A 1 84 ? -13.664 -18.300 10.930 1.00 65.69 84 GLU A O 1
ATOM 713 N N . ALA A 1 85 ? -14.060 -17.360 8.934 1.00 61.31 85 ALA A N 1
ATOM 714 C CA . ALA A 1 85 ? -13.330 -16.120 9.199 1.00 61.31 85 ALA A CA 1
ATOM 715 C C . ALA A 1 85 ? -14.158 -15.092 9.992 1.00 61.31 85 ALA A C 1
ATOM 717 O O . ALA A 1 85 ? -13.598 -14.126 10.508 1.00 61.31 85 ALA A O 1
ATOM 718 N N . MET A 1 86 ? -15.477 -15.291 10.105 1.00 55.56 86 MET A N 1
ATOM 719 C CA . MET A 1 86 ? -16.378 -14.428 10.882 1.00 55.56 86 MET A CA 1
ATOM 720 C C . MET A 1 86 ? -16.397 -14.771 12.375 1.00 55.56 86 MET A C 1
ATOM 722 O O . MET A 1 86 ? -17.050 -14.084 13.162 1.00 55.56 86 MET A O 1
ATOM 726 N N . GLN A 1 87 ? -15.708 -15.837 12.779 1.00 49.78 87 GLN A N 1
ATOM 727 C CA . GLN A 1 87 ? -15.661 -16.256 14.168 1.00 49.78 87 GLN A CA 1
ATOM 728 C C . GLN A 1 87 ? -14.566 -15.470 14.895 1.00 49.78 87 GLN A C 1
ATOM 730 O O . GLN A 1 87 ? -13.377 -15.773 14.786 1.00 49.78 87 GLN A O 1
ATOM 735 N N . GLU A 1 88 ? -14.993 -14.423 15.603 1.00 49.50 88 GLU A N 1
ATOM 736 C CA . GLU A 1 88 ? -14.160 -13.622 16.502 1.00 49.50 88 GLU A CA 1
ATOM 737 C C . GLU A 1 88 ? -13.415 -14.565 17.469 1.00 49.50 88 GLU A C 1
ATOM 739 O O . GLU A 1 88 ? -14.040 -15.325 18.214 1.00 49.50 88 GLU A O 1
ATOM 744 N N . ARG A 1 89 ? -12.079 -14.574 17.398 1.00 47.31 89 ARG A N 1
ATOM 745 C CA . ARG A 1 89 ? -11.207 -15.230 18.382 1.00 47.31 89 ARG A CA 1
ATOM 746 C C . ARG A 1 89 ? -10.724 -14.226 19.411 1.00 47.31 89 ARG A C 1
ATOM 748 O O . ARG A 1 89 ? -10.361 -13.105 18.989 1.00 47.31 89 ARG A O 1
#